Protein AF-A0A1A3D1V7-F1 (afdb_monomer_lite)

InterPro domains:
  IPR014030 Beta-ketoacyl synthase-like, N-terminal domain [PF00109] (10-53)
  IPR014031 Beta-ketoacyl synthase, C-terminal domain [PF02801] (61-98)
  IPR016039 Thiolase-like [G3DSA:3.40.47.10] (10-98)
  IPR016039 Thiolase-like [SSF53901] (20-98)
  IPR020841 Polyketide synthase, beta-ketoacyl synthase domain [PS52004] (1-118)
  IPR020841 Polyketide synthase, beta-ketoacyl synthase domain [SM00825] (2-117)
  IPR050091 Polyketide and Nonribosomal Peptide Biosynthesis Enzymes [PTHR43775] (18-98)

Organism: Mycobacterium asiaticum (NCBI:txid1790)

Secondary structure (DSSP, 8-state):
-PPPPP---SS-S--TT--B-TTS---TT-TT---B------EE----BHHHHHHTTPPP---B---------S-SSTT---HHHHHHHHHHHHHHH--SBTTB--S--B-----EE-

Foldseek 3Di:
DDDDDDPPDPPCPPDPVQQADNVLDQPPPDPPGRHHHDDDWDKDFDWAKPVVCVVVVHDFDDFQQFAFDDDQPDDPDPPDHHPVRVVVRVVRRCVSNVDPDPPDDDDIGTTDGDIDID

Sequence (118 aa):
MVPVPCPSTRSTSADPSRALSPDGRCKAYAGAADGTGFSEGAGALVVERLADAQRLGHPVLALIRGSAVNQDGASNGLATPNGPSQQRVIRAALASAQPTSIGSSSGSSVTRVSSRCA

Structure (mmCIF, N/CA/C/O backbone):
data_AF-A0A1A3D1V7-F1
#
_entry.id   AF-A0A1A3D1V7-F1
#
loop_
_atom_site.group_PDB
_atom_site.id
_atom_site.type_symbol
_atom_site.label_atom_id
_atom_site.label_alt_id
_atom_site.label_comp_id
_atom_site.label_asym_id
_atom_site.label_entity_id
_atom_site.label_seq_id
_atom_site.pdbx_PDB_ins_code
_atom_site.Cartn_x
_atom_site.Cartn_y
_atom_site.Cartn_z
_atom_site.occupancy
_atom_site.B_iso_or_equiv
_atom_site.auth_seq_id
_atom_site.auth_comp_id
_atom_site.auth_asym_id
_atom_site.auth_atom_id
_atom_site.pdbx_PDB_model_num
ATOM 1 N N . MET A 1 1 ? 26.142 41.655 -3.519 1.00 44.66 1 MET A N 1
ATOM 2 C CA . MET A 1 1 ? 25.489 40.486 -2.895 1.00 44.66 1 MET A CA 1
ATOM 3 C C . MET A 1 1 ? 24.641 39.814 -3.961 1.00 44.66 1 MET A C 1
ATOM 5 O O . MET A 1 1 ? 23.537 40.263 -4.227 1.00 44.66 1 MET A O 1
ATOM 9 N N . VAL A 1 2 ? 25.223 38.852 -4.677 1.00 34.31 2 VAL A N 1
ATOM 10 C CA . VAL A 1 2 ? 24.535 38.079 -5.722 1.00 34.31 2 VAL A CA 1
ATOM 11 C C . VAL A 1 2 ? 23.845 36.904 -5.022 1.00 34.31 2 VAL A C 1
ATOM 13 O O . VAL A 1 2 ? 24.498 36.271 -4.190 1.00 34.31 2 VAL A O 1
ATOM 16 N N . PRO A 1 3 ? 22.556 36.623 -5.277 1.00 39.94 3 PRO A N 1
ATOM 17 C CA . PRO A 1 3 ? 21.891 35.464 -4.696 1.00 39.94 3 PRO A CA 1
ATOM 18 C C . PRO A 1 3 ? 22.609 34.192 -5.153 1.00 39.94 3 PRO A C 1
ATOM 20 O O . PRO A 1 3 ? 22.724 33.928 -6.348 1.00 39.94 3 PRO A O 1
ATOM 23 N N . VAL A 1 4 ? 23.123 33.423 -4.195 1.00 45.38 4 VAL A N 1
ATOM 24 C CA . VAL A 1 4 ? 23.703 32.104 -4.452 1.00 45.38 4 VAL A CA 1
ATOM 25 C C . VAL A 1 4 ? 22.528 31.152 -4.697 1.00 45.38 4 VAL A C 1
ATOM 27 O O . VAL A 1 4 ? 21.692 31.011 -3.800 1.00 45.38 4 VAL A O 1
ATOM 30 N N . PRO A 1 5 ? 22.397 30.520 -5.876 1.00 43.25 5 PRO A N 1
ATOM 31 C CA . PRO A 1 5 ? 21.374 29.508 -6.080 1.00 43.25 5 PRO A CA 1
ATOM 32 C C . PRO A 1 5 ? 21.673 28.335 -5.142 1.00 43.25 5 PRO A C 1
ATOM 34 O O . PRO A 1 5 ? 22.724 27.704 -5.240 1.00 43.25 5 PRO A O 1
ATOM 37 N N . CYS A 1 6 ? 20.762 28.053 -4.213 1.00 32.53 6 CYS A N 1
ATOM 38 C CA . CYS A 1 6 ? 20.788 26.806 -3.460 1.00 32.53 6 CYS A CA 1
ATOM 39 C C . CYS A 1 6 ? 20.517 25.670 -4.464 1.00 32.53 6 CYS A C 1
ATOM 41 O O . CYS A 1 6 ? 19.503 25.739 -5.165 1.00 32.53 6 CYS A O 1
ATOM 43 N N . PRO A 1 7 ? 21.390 24.659 -4.609 1.00 44.88 7 PRO A N 1
ATOM 44 C CA . PRO A 1 7 ? 21.190 23.608 -5.593 1.00 44.88 7 PRO A CA 1
ATOM 45 C C . PRO A 1 7 ? 20.065 22.688 -5.111 1.00 44.88 7 PRO A C 1
ATOM 47 O O . PRO A 1 7 ? 20.300 21.709 -4.408 1.00 44.88 7 PRO A O 1
ATOM 50 N N . SER A 1 8 ? 18.826 22.971 -5.501 1.00 46.62 8 SER A N 1
ATOM 51 C CA . SER A 1 8 ? 17.677 22.081 -5.297 1.00 46.62 8 SER A CA 1
ATOM 52 C C . SER A 1 8 ? 17.629 20.923 -6.309 1.00 46.62 8 SER A C 1
ATOM 54 O O . SER A 1 8 ? 16.562 20.413 -6.630 1.00 46.62 8 SER A O 1
ATOM 56 N N . THR A 1 9 ? 18.776 20.461 -6.812 1.00 44.66 9 THR A N 1
ATOM 57 C CA . THR A 1 9 ? 18.858 19.379 -7.805 1.00 44.66 9 THR A CA 1
ATOM 58 C C . THR A 1 9 ? 19.779 18.259 -7.328 1.00 44.66 9 THR A C 1
ATOM 60 O O . THR A 1 9 ? 20.861 18.052 -7.873 1.00 44.66 9 THR A O 1
ATOM 63 N N . ARG A 1 10 ? 19.347 17.493 -6.322 1.00 46.72 10 ARG A N 1
ATOM 64 C CA . ARG A 1 10 ? 19.928 16.171 -6.012 1.00 46.72 10 ARG A CA 1
ATOM 65 C C . ARG A 1 10 ? 19.151 15.042 -6.715 1.00 46.72 10 ARG A C 1
ATOM 67 O O . ARG A 1 10 ? 18.953 13.982 -6.138 1.00 46.72 10 ARG A O 1
ATOM 74 N N . SER A 1 11 ? 18.697 15.273 -7.949 1.00 51.47 11 SER A N 1
ATOM 75 C CA . SER A 1 11 ? 18.000 14.244 -8.747 1.00 51.47 11 SER A CA 1
ATOM 76 C C . SER A 1 11 ? 18.370 14.241 -10.233 1.00 51.47 11 SER A C 1
ATOM 78 O O . SER A 1 11 ? 17.912 13.374 -10.962 1.00 51.47 11 SER A O 1
ATOM 80 N N . THR A 1 12 ? 19.204 15.174 -10.708 1.00 49.31 12 THR A N 1
ATOM 81 C CA . THR A 1 12 ? 19.637 15.236 -12.119 1.00 49.31 12 THR A CA 1
ATOM 82 C C . THR A 1 12 ? 20.919 14.445 -12.403 1.00 49.31 12 THR A C 1
ATOM 84 O O . THR A 1 12 ? 21.422 14.473 -13.525 1.00 49.31 12 THR A O 1
ATOM 87 N N . SER A 1 13 ? 21.467 13.721 -11.420 1.00 55.56 13 SER A N 1
ATOM 88 C CA . SER A 1 13 ? 22.502 12.719 -11.687 1.00 55.56 13 SER A CA 1
ATOM 89 C C . SER A 1 13 ? 21.896 11.571 -12.486 1.00 55.56 13 SER A C 1
ATOM 91 O O . SER A 1 13 ? 20.804 11.118 -12.149 1.00 55.56 13 SER A O 1
ATOM 93 N N . ALA A 1 14 ? 22.607 11.084 -13.504 1.00 61.34 14 ALA A N 1
ATOM 94 C CA . ALA A 1 14 ? 22.212 9.891 -14.241 1.00 61.34 14 ALA A CA 1
ATOM 95 C C . ALA A 1 14 ? 21.948 8.738 -13.257 1.00 61.34 14 ALA A C 1
ATOM 97 O O . ALA A 1 14 ? 22.874 8.226 -12.631 1.00 61.34 14 ALA A O 1
ATOM 98 N N . ASP A 1 15 ? 20.679 8.369 -13.099 1.00 70.31 15 ASP A N 1
ATOM 99 C CA . ASP A 1 15 ? 20.274 7.197 -12.339 1.00 70.31 15 ASP A CA 1
ATOM 100 C C . ASP A 1 15 ? 20.559 5.958 -13.204 1.00 70.31 15 ASP A C 1
ATOM 102 O O . ASP A 1 15 ? 19.894 5.771 -14.231 1.00 70.31 15 ASP A O 1
ATOM 106 N N . PRO A 1 16 ? 21.532 5.104 -12.835 1.00 73.69 16 PRO A N 1
ATOM 107 C CA . PRO A 1 16 ? 21.880 3.926 -13.624 1.00 73.69 16 PRO A CA 1
ATOM 108 C C . PRO A 1 16 ? 20.729 2.913 -13.700 1.00 73.69 16 PRO A C 1
ATOM 110 O O . PRO A 1 16 ? 20.700 2.094 -14.616 1.00 73.69 16 PRO A O 1
ATOM 113 N N . SER A 1 17 ? 19.767 2.980 -12.773 1.00 79.81 17 SER A N 1
ATOM 114 C CA . SER A 1 17 ? 18.560 2.152 -12.791 1.00 79.81 17 SER A CA 1
ATOM 115 C C . SER A 1 17 ? 17.423 2.748 -13.627 1.00 79.81 17 SER A C 1
ATOM 117 O O . SER A 1 17 ? 16.480 2.032 -13.963 1.00 79.81 17 SER A O 1
ATOM 119 N N . ARG A 1 18 ? 17.518 4.038 -13.998 1.00 82.88 18 ARG A N 1
ATOM 120 C CA . ARG A 1 18 ? 16.466 4.820 -14.676 1.00 82.88 18 ARG A CA 1
ATOM 121 C C . ARG A 1 18 ? 15.113 4.767 -13.949 1.00 82.88 18 ARG A C 1
ATOM 123 O O . ARG A 1 18 ? 14.068 4.805 -14.595 1.00 82.88 18 ARG A O 1
ATOM 130 N N . ALA A 1 19 ? 15.127 4.649 -12.623 1.00 87.00 19 ALA A N 1
ATOM 131 C CA . ALA A 1 19 ? 13.923 4.620 -11.805 1.00 87.00 19 ALA A CA 1
ATOM 132 C C . ALA A 1 19 ? 13.386 6.032 -11.523 1.00 87.00 19 ALA A C 1
ATOM 134 O O . ALA A 1 19 ? 12.178 6.202 -11.352 1.00 87.00 19 ALA A O 1
ATOM 135 N N . LEU A 1 20 ? 14.257 7.046 -11.478 1.00 91.19 20 LEU A N 1
ATOM 136 C CA . LEU A 1 20 ? 13.889 8.431 -11.171 1.00 91.19 20 LEU A CA 1
ATOM 137 C C . LEU A 1 20 ? 13.399 9.215 -12.399 1.00 91.19 20 LEU A C 1
ATOM 139 O O . LEU A 1 20 ? 14.009 9.161 -13.467 1.00 91.19 20 LEU A O 1
ATOM 143 N N . SER A 1 21 ? 12.327 9.997 -12.221 1.00 91.19 21 SER A N 1
ATOM 144 C CA . SER A 1 21 ? 11.862 10.938 -13.249 1.00 91.19 21 SER A CA 1
ATOM 145 C C . SER A 1 21 ? 12.817 12.139 -13.351 1.00 91.19 21 SER A C 1
ATOM 147 O O . SER A 1 21 ? 13.142 12.727 -12.313 1.00 91.19 21 SER A O 1
ATOM 149 N N . PRO A 1 22 ? 13.204 12.590 -14.563 1.00 88.88 22 PRO A N 1
ATOM 150 C CA . PRO A 1 22 ? 14.067 13.762 -14.745 1.00 88.88 22 PRO A CA 1
ATOM 151 C C . PRO A 1 22 ? 13.498 15.062 -14.165 1.00 88.88 22 PRO A 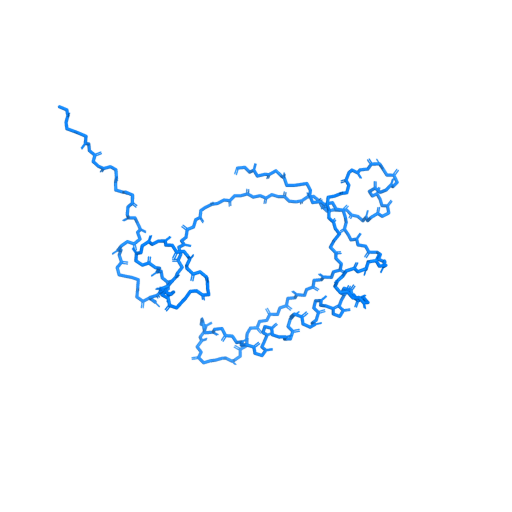C 1
ATOM 153 O O . PRO A 1 22 ? 14.255 15.939 -13.753 1.00 88.88 22 PRO A O 1
ATOM 156 N N . ASP A 1 23 ? 12.170 15.198 -14.132 1.00 88.56 23 ASP A N 1
ATOM 157 C CA . ASP A 1 23 ? 11.485 16.367 -13.568 1.00 88.56 23 ASP A CA 1
ATOM 158 C C . ASP A 1 23 ? 11.106 16.194 -12.088 1.00 88.56 23 ASP A C 1
ATOM 160 O O . ASP A 1 23 ? 10.457 17.068 -11.508 1.00 88.56 23 ASP A O 1
ATOM 164 N N . GLY A 1 24 ? 11.495 15.067 -11.479 1.00 88.62 24 GLY A N 1
ATOM 165 C CA . GLY A 1 24 ? 11.229 14.747 -10.081 1.00 88.62 24 GLY A CA 1
ATOM 166 C C . GLY A 1 24 ? 9.753 14.517 -9.752 1.00 88.62 24 GLY A C 1
ATOM 167 O O . GLY A 1 24 ? 9.397 14.539 -8.575 1.00 88.62 24 GLY A O 1
ATOM 168 N N . ARG A 1 25 ? 8.877 14.317 -10.747 1.00 90.38 25 ARG A N 1
ATOM 169 C CA . ARG A 1 25 ? 7.437 14.104 -10.532 1.00 90.38 25 ARG A CA 1
ATOM 170 C C . ARG A 1 25 ? 7.022 12.653 -10.745 1.00 90.38 25 ARG A C 1
ATOM 172 O O . ARG A 1 25 ? 7.436 12.007 -11.701 1.00 90.38 25 ARG A O 1
ATOM 179 N N . CYS A 1 26 ? 6.100 12.175 -9.910 1.00 93.50 26 CYS A N 1
ATOM 180 C CA . CYS A 1 26 ? 5.359 10.939 -10.161 1.00 93.50 26 CYS A CA 1
ATOM 181 C C . CYS A 1 26 ? 4.169 11.220 -11.090 1.00 93.50 26 CYS A C 1
ATOM 183 O O . CYS A 1 26 ? 3.179 11.818 -10.667 1.00 93.50 26 CYS A O 1
ATOM 185 N N . LYS A 1 27 ? 4.229 10.761 -12.343 1.00 94.75 27 LYS A N 1
ATOM 186 C CA . LYS A 1 27 ? 3.153 10.927 -13.343 1.00 94.75 27 LYS A CA 1
ATOM 187 C C . LYS A 1 27 ? 2.269 9.673 -13.412 1.00 94.75 27 LYS A C 1
ATOM 189 O O . LYS A 1 27 ? 2.185 9.018 -14.447 1.00 94.75 27 LYS A O 1
ATOM 194 N N . ALA A 1 28 ? 1.667 9.289 -12.285 1.00 93.81 28 ALA A N 1
ATOM 195 C CA . ALA A 1 28 ? 0.964 8.010 -12.147 1.00 93.81 28 ALA A CA 1
ATOM 196 C C . ALA A 1 28 ? -0.109 7.806 -13.235 1.00 93.81 28 ALA A C 1
ATOM 198 O O . ALA A 1 28 ? -0.985 8.648 -13.418 1.00 93.81 28 ALA A O 1
ATOM 199 N N . TYR A 1 29 ? -0.026 6.673 -13.943 1.00 93.81 29 TYR A N 1
ATOM 200 C CA . TYR A 1 29 ? -0.930 6.256 -15.030 1.00 93.81 29 TYR A CA 1
ATOM 201 C C . TYR A 1 29 ? -0.965 7.160 -16.277 1.00 93.81 29 TYR A C 1
ATOM 203 O O . TYR A 1 29 ? -1.749 6.905 -17.191 1.00 93.81 29 TYR A O 1
ATOM 211 N N . ALA A 1 30 ? -0.120 8.191 -16.357 1.00 96.06 30 ALA A N 1
ATOM 212 C CA . ALA A 1 30 ? -0.019 9.032 -17.544 1.00 96.06 30 ALA A CA 1
ATOM 213 C C . ALA A 1 30 ? 0.789 8.333 -18.650 1.00 96.06 30 ALA A C 1
ATOM 215 O O . ALA A 1 30 ? 1.781 7.663 -18.374 1.00 96.06 30 ALA A O 1
ATOM 216 N N . GLY A 1 31 ? 0.440 8.570 -19.920 1.00 96.06 31 GLY A N 1
ATOM 217 C CA . GLY A 1 31 ? 1.230 8.072 -21.059 1.00 96.06 31 GLY A CA 1
ATOM 218 C C . GLY A 1 31 ? 2.659 8.633 -21.118 1.00 96.06 31 GLY A C 1
ATOM 219 O O . GLY A 1 31 ? 3.526 8.038 -21.745 1.00 96.06 31 GLY A O 1
ATOM 220 N N . ALA A 1 32 ? 2.910 9.752 -20.433 1.00 94.44 32 ALA A N 1
ATOM 221 C CA . ALA A 1 32 ? 4.221 10.384 -20.298 1.00 94.44 32 ALA A CA 1
ATOM 222 C C . ALA A 1 32 ? 4.972 9.980 -19.008 1.00 94.44 32 ALA A C 1
ATOM 224 O O . ALA A 1 32 ? 5.871 10.704 -18.585 1.00 94.44 32 ALA A O 1
ATOM 225 N N . ALA A 1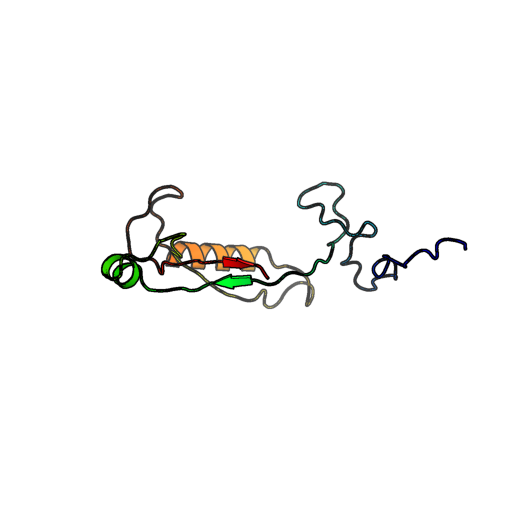 33 ? 4.577 8.890 -18.338 1.00 93.38 33 ALA A N 1
ATOM 226 C CA . ALA A 1 33 ? 5.253 8.408 -17.134 1.00 93.38 33 ALA A CA 1
ATOM 227 C C . ALA A 1 33 ? 6.662 7.880 -17.448 1.00 93.38 33 ALA A C 1
ATOM 229 O O . ALA A 1 33 ? 6.832 6.969 -18.254 1.00 93.38 33 ALA A O 1
ATOM 230 N N . ASP A 1 34 ? 7.665 8.449 -16.785 1.00 92.50 34 ASP A N 1
ATOM 231 C CA . ASP A 1 34 ? 9.091 8.284 -17.092 1.00 92.50 34 ASP A CA 1
ATOM 232 C C . ASP A 1 34 ? 9.965 8.047 -15.846 1.00 92.50 34 ASP A C 1
ATOM 234 O O . ASP A 1 34 ? 11.189 8.101 -15.932 1.00 92.50 34 ASP A O 1
ATOM 238 N N . GLY A 1 35 ? 9.347 7.752 -14.700 1.00 91.56 35 GLY A N 1
ATOM 239 C CA . GLY A 1 35 ? 10.025 7.428 -13.445 1.00 91.56 35 GLY A CA 1
ATOM 240 C C . GLY A 1 35 ? 9.234 7.881 -12.217 1.00 91.56 35 GLY A C 1
ATOM 241 O O . GLY A 1 35 ? 8.069 8.277 -12.312 1.00 91.56 35 GLY A O 1
ATOM 242 N N . THR A 1 36 ? 9.871 7.821 -11.049 1.00 92.25 36 THR A N 1
ATOM 243 C CA . THR A 1 36 ? 9.319 8.285 -9.769 1.00 92.25 36 THR A CA 1
ATOM 244 C C . THR A 1 36 ? 10.019 9.553 -9.282 1.00 92.25 36 THR A C 1
ATOM 246 O O . THR A 1 36 ? 11.215 9.746 -9.493 1.00 92.25 36 THR A O 1
ATOM 249 N N . GLY A 1 37 ? 9.272 10.415 -8.598 1.00 91.56 37 GLY A N 1
ATOM 250 C CA . GLY A 1 37 ? 9.804 11.474 -7.746 1.00 91.56 37 GLY A CA 1
ATOM 251 C C . GLY A 1 37 ? 9.922 10.985 -6.306 1.00 91.56 37 GLY A C 1
ATOM 252 O O . GLY A 1 37 ? 9.035 10.280 -5.827 1.00 91.56 37 GLY A O 1
ATOM 253 N N . PHE A 1 38 ? 11.005 11.334 -5.613 1.00 88.94 38 PHE A N 1
ATOM 254 C CA . PHE A 1 38 ? 11.147 11.063 -4.180 1.00 88.94 38 PHE A CA 1
ATOM 255 C C . PHE A 1 38 ? 10.719 12.270 -3.350 1.00 88.94 38 PHE A C 1
ATOM 257 O O . PHE A 1 38 ? 10.913 13.419 -3.742 1.00 88.94 38 PHE A O 1
ATOM 264 N N . SER A 1 39 ? 10.147 11.984 -2.186 1.00 89.06 39 SER A N 1
ATOM 265 C CA . SER A 1 39 ? 9.719 12.962 -1.192 1.00 89.06 39 SER A CA 1
ATOM 266 C C . SER A 1 39 ? 10.016 12.436 0.208 1.00 89.06 39 SER A C 1
ATOM 268 O O . SER A 1 39 ? 10.153 11.230 0.409 1.00 89.06 39 SER A O 1
ATOM 270 N N . GLU A 1 40 ? 10.054 13.334 1.182 1.00 91.81 40 GLU A N 1
ATOM 271 C CA . GLU A 1 40 ? 10.202 13.008 2.602 1.00 91.81 40 GLU A CA 1
ATOM 272 C C . GLU A 1 40 ? 8.858 13.184 3.335 1.00 91.81 40 GLU A C 1
ATOM 274 O O . GLU A 1 40 ? 7.977 13.905 2.862 1.00 91.81 40 GLU A O 1
ATOM 279 N N . GLY A 1 41 ? 8.687 12.518 4.482 1.00 91.06 41 GLY A N 1
ATOM 280 C CA . GLY A 1 41 ? 7.508 12.654 5.345 1.00 91.06 41 GLY A CA 1
ATOM 281 C C . GLY A 1 41 ? 7.480 11.630 6.485 1.00 91.06 41 GLY A C 1
ATOM 282 O O . GLY A 1 41 ? 8.029 10.536 6.351 1.00 91.06 41 GLY A O 1
ATOM 283 N N . ALA A 1 42 ? 6.836 11.971 7.605 1.00 93.75 42 ALA A N 1
ATOM 284 C CA . ALA A 1 42 ? 6.687 11.090 8.764 1.00 93.75 42 ALA A CA 1
ATOM 285 C C . ALA A 1 42 ? 5.246 11.091 9.306 1.00 93.75 42 ALA A C 1
ATOM 287 O O . ALA A 1 42 ? 4.556 12.110 9.318 1.00 93.75 42 ALA A O 1
ATOM 288 N N . GLY A 1 43 ? 4.791 9.934 9.793 1.00 89.94 43 GLY A N 1
ATOM 289 C CA . GLY A 1 43 ? 3.476 9.784 10.409 1.00 89.94 43 GLY A CA 1
ATOM 290 C C . GLY A 1 43 ? 3.386 8.533 11.276 1.00 89.94 43 GLY A C 1
ATOM 291 O O . GLY A 1 43 ? 4.051 7.532 11.017 1.00 89.94 43 GLY A O 1
ATOM 292 N N . ALA A 1 44 ? 2.551 8.591 12.310 1.00 91.62 44 ALA A N 1
ATOM 293 C CA . ALA A 1 44 ? 2.273 7.463 13.195 1.00 91.62 44 ALA A CA 1
ATOM 294 C C . ALA A 1 44 ? 0.766 7.277 13.368 1.00 91.62 44 ALA A C 1
ATOM 296 O O . ALA A 1 44 ? 0.020 8.255 13.376 1.00 91.62 44 ALA A O 1
ATOM 297 N N . LEU A 1 45 ? 0.336 6.023 13.531 1.00 89.06 45 LEU A N 1
ATOM 298 C CA . LEU A 1 45 ? -1.050 5.642 13.789 1.00 89.06 45 LEU A CA 1
ATOM 299 C C . LEU A 1 45 ? -1.146 4.897 15.120 1.00 89.06 45 LEU A C 1
ATOM 301 O O . LEU A 1 45 ? -0.318 4.041 15.420 1.00 89.06 45 LEU A O 1
ATOM 305 N N . VAL A 1 46 ? -2.191 5.188 15.891 1.00 91.00 46 VAL A N 1
ATOM 306 C CA . VAL A 1 46 ? -2.548 4.427 17.096 1.00 91.00 46 VAL A CA 1
ATOM 307 C C . VAL A 1 46 ? -3.745 3.558 16.776 1.00 91.00 46 VAL A C 1
ATOM 309 O O . VAL A 1 46 ? -4.800 4.116 16.498 1.00 91.00 46 VAL A O 1
ATOM 312 N N . VAL A 1 47 ? -3.577 2.238 16.853 1.00 92.50 47 VAL A N 1
ATOM 313 C CA . VAL A 1 47 ? -4.611 1.237 16.566 1.00 92.50 47 VAL A CA 1
ATOM 314 C C . VAL A 1 47 ? -5.077 0.538 17.847 1.00 92.50 47 VAL A C 1
ATOM 316 O O . VAL A 1 47 ? -4.271 0.193 18.706 1.00 92.50 47 VAL A O 1
ATOM 319 N N . GLU A 1 48 ? -6.380 0.297 17.968 1.00 90.81 48 GLU A N 1
ATOM 320 C CA . GLU A 1 48 ? -6.997 -0.449 19.077 1.00 90.81 48 GLU A CA 1
ATOM 321 C C . GLU A 1 48 ? -8.153 -1.317 18.558 1.00 90.81 48 GLU A C 1
ATOM 323 O O . GLU A 1 48 ? -8.571 -1.172 17.414 1.00 90.81 48 GLU A O 1
ATOM 328 N N . ARG A 1 49 ? -8.693 -2.252 19.344 1.00 91.69 49 ARG A N 1
ATOM 329 C CA . ARG A 1 49 ? -9.874 -3.024 18.906 1.00 91.69 49 ARG A CA 1
ATOM 330 C C . ARG A 1 49 ? -11.123 -2.138 18.928 1.00 91.69 49 ARG A C 1
ATOM 332 O O . ARG A 1 49 ? -11.293 -1.373 19.870 1.00 91.69 49 ARG A O 1
ATOM 339 N N . LEU A 1 50 ? -12.044 -2.304 17.967 1.00 89.00 50 LEU A N 1
ATOM 340 C CA . LEU A 1 50 ? -13.303 -1.531 17.921 1.00 89.00 50 LEU A CA 1
ATOM 341 C C . LEU A 1 50 ? -14.086 -1.577 19.236 1.00 89.00 50 LEU A C 1
ATOM 343 O O . LEU A 1 50 ? -14.563 -0.545 19.694 1.00 89.00 50 LEU A O 1
ATOM 347 N N . ALA A 1 51 ? -14.183 -2.755 19.855 1.00 90.12 51 ALA A N 1
ATOM 348 C CA . ALA A 1 51 ? -14.895 -2.918 21.119 1.00 90.12 51 ALA A CA 1
ATOM 349 C C . ALA A 1 51 ? -14.274 -2.080 22.251 1.00 90.12 51 ALA A C 1
ATOM 351 O O . ALA A 1 51 ? -14.996 -1.513 23.066 1.00 90.12 51 ALA A O 1
ATOM 352 N N . ASP A 1 52 ? -12.943 -1.971 22.283 1.00 94.25 52 ASP A N 1
ATOM 353 C CA . ASP A 1 52 ? -12.240 -1.158 23.275 1.00 94.25 52 ASP A CA 1
ATOM 354 C C . ASP A 1 52 ? -12.420 0.336 22.985 1.00 94.25 52 ASP A C 1
ATOM 356 O O . ASP A 1 52 ? -12.774 1.080 23.898 1.00 94.25 52 ASP A O 1
ATOM 360 N N . ALA A 1 53 ? -12.308 0.754 21.719 1.00 89.62 53 ALA A N 1
ATOM 361 C CA . ALA A 1 53 ? -12.565 2.137 21.317 1.00 89.62 53 ALA A CA 1
ATOM 362 C C . ALA A 1 53 ? -13.987 2.587 21.690 1.00 89.62 53 ALA A C 1
ATOM 364 O O . ALA A 1 53 ? -14.175 3.661 22.254 1.00 89.62 53 ALA A O 1
ATOM 365 N N . GLN A 1 54 ? -14.991 1.744 21.425 1.00 91.44 54 GLN A N 1
ATOM 366 C CA . GLN A 1 54 ? -16.390 2.015 21.768 1.00 91.44 54 GLN A CA 1
ATOM 367 C C . GLN A 1 54 ? -16.601 2.088 23.282 1.00 91.44 54 GLN A C 1
ATOM 369 O O . GLN A 1 54 ? -17.219 3.031 23.769 1.00 91.44 54 GLN A O 1
ATOM 374 N N . ARG A 1 55 ? -16.055 1.121 24.031 1.00 94.06 55 ARG A N 1
ATOM 375 C CA . ARG A 1 55 ? -16.156 1.072 25.497 1.00 94.06 55 ARG A CA 1
ATOM 376 C C . ARG A 1 55 ? -15.512 2.284 26.166 1.00 94.06 55 ARG A C 1
ATOM 378 O O . ARG A 1 55 ? -16.018 2.753 27.179 1.00 94.06 55 ARG A O 1
ATOM 385 N N . LEU A 1 56 ? -14.402 2.769 25.617 1.00 94.06 56 LEU A N 1
ATOM 386 C CA . LEU A 1 56 ? -13.650 3.907 26.147 1.00 94.06 56 LEU A CA 1
ATOM 387 C C . LEU A 1 56 ? -14.096 5.255 25.552 1.00 94.06 56 LEU A C 1
ATOM 389 O O . LEU A 1 56 ? -13.537 6.289 25.909 1.00 94.06 56 LEU A O 1
ATOM 393 N N . GLY A 1 57 ? -15.087 5.268 24.653 1.00 93.19 57 GLY A N 1
ATOM 394 C CA . GLY A 1 57 ? -15.561 6.491 23.995 1.00 93.19 57 GLY A CA 1
ATOM 395 C C . GLY A 1 57 ? -14.508 7.156 23.099 1.00 93.19 57 GLY A C 1
ATOM 396 O O . GLY A 1 57 ? -14.547 8.366 22.879 1.00 93.19 57 GLY A O 1
ATOM 397 N N . HIS A 1 58 ? -13.535 6.392 22.603 1.00 92.44 58 HIS A N 1
ATOM 398 C CA . HIS A 1 58 ? -12.472 6.897 21.746 1.00 92.44 58 HIS A CA 1
ATOM 399 C C . HIS A 1 58 ? -12.984 7.200 20.327 1.00 92.44 58 HIS A C 1
ATOM 401 O O . HIS A 1 58 ? -13.725 6.398 19.752 1.00 92.44 58 HIS A O 1
ATOM 407 N N . PRO A 1 59 ? -12.552 8.319 19.711 1.00 90.62 59 PRO A N 1
ATOM 408 C CA . PRO A 1 59 ? -12.950 8.657 18.352 1.00 90.62 59 PRO A CA 1
ATOM 409 C C . PRO A 1 59 ? -12.372 7.660 17.343 1.00 90.62 59 PRO A C 1
ATOM 411 O O . PRO A 1 59 ? -11.157 7.470 17.224 1.00 90.62 59 PRO A O 1
ATOM 414 N N . VAL A 1 60 ? -13.277 7.061 16.580 1.00 89.25 60 VAL A N 1
ATOM 415 C CA . VAL A 1 60 ? -12.999 6.122 15.497 1.00 89.25 60 VAL A CA 1
ATOM 416 C C . VAL A 1 60 ? -12.829 6.885 14.186 1.00 89.25 60 VAL A C 1
ATOM 418 O O . VAL A 1 60 ? -13.768 7.518 13.718 1.00 89.25 60 VAL A O 1
ATOM 421 N N . LEU A 1 61 ? -11.643 6.799 13.577 1.00 93.06 61 LEU A N 1
ATOM 422 C CA . LEU A 1 61 ? -11.342 7.492 12.315 1.00 93.06 61 LEU A CA 1
ATOM 423 C C . LEU A 1 61 ? -11.462 6.581 11.084 1.00 93.06 61 LEU A C 1
ATOM 425 O O . LEU A 1 61 ? -11.890 7.032 10.028 1.00 93.06 61 LEU A O 1
ATOM 429 N N . ALA A 1 62 ? -11.109 5.300 11.217 1.00 89.06 62 ALA A N 1
ATOM 430 C CA . ALA A 1 62 ? -11.248 4.299 10.164 1.00 89.06 62 ALA A CA 1
ATOM 431 C C . ALA A 1 62 ? -11.218 2.876 10.743 1.00 89.06 62 ALA A C 1
ATOM 433 O O . ALA A 1 62 ? -10.720 2.657 11.850 1.00 89.06 62 ALA A O 1
ATOM 434 N N . LEU A 1 63 ? -11.718 1.920 9.958 1.00 89.56 63 LEU A N 1
ATOM 435 C CA . LEU A 1 63 ? -11.759 0.489 10.253 1.00 89.56 63 LEU A CA 1
ATOM 436 C C . LEU A 1 63 ? -10.746 -0.261 9.371 1.00 89.56 63 LEU A C 1
ATOM 438 O O . LEU A 1 63 ? -10.881 -0.258 8.147 1.00 89.56 63 LEU A O 1
ATOM 442 N N . ILE A 1 64 ? -9.767 -0.950 9.966 1.00 91.88 64 ILE A N 1
ATOM 443 C CA . ILE A 1 64 ? -8.897 -1.885 9.231 1.00 91.88 64 ILE A CA 1
ATOM 444 C C . ILE A 1 64 ? -9.604 -3.239 9.180 1.00 91.88 64 ILE A C 1
ATOM 446 O O . ILE A 1 64 ? -9.704 -3.933 10.196 1.00 91.88 64 ILE A O 1
ATOM 450 N N . ARG A 1 65 ? -10.176 -3.573 8.019 1.00 89.75 65 ARG A N 1
ATOM 451 C CA . ARG A 1 65 ? -11.026 -4.764 7.823 1.00 89.75 65 ARG A CA 1
ATOM 452 C C . ARG A 1 65 ? -10.239 -6.035 7.546 1.00 89.75 65 ARG A C 1
ATOM 454 O O . ARG A 1 65 ? -10.632 -7.094 8.003 1.00 89.75 65 ARG A O 1
ATOM 461 N N . GLY A 1 66 ? -9.133 -5.913 6.827 1.00 90.69 66 GLY A N 1
ATOM 462 C CA . GLY A 1 66 ? -8.239 -7.013 6.503 1.00 90.69 66 GLY A CA 1
ATOM 463 C C . GLY A 1 66 ? -6.941 -6.472 5.922 1.00 90.69 66 GLY A C 1
ATOM 464 O O . GLY A 1 66 ? -6.897 -5.358 5.398 1.00 90.69 66 GLY A O 1
ATOM 465 N N . SER A 1 67 ? -5.876 -7.252 6.042 1.00 94.56 67 SER A N 1
ATOM 466 C CA . SER A 1 67 ? -4.562 -6.954 5.478 1.00 94.56 67 SER A CA 1
ATOM 467 C C . SER A 1 67 ? -3.895 -8.248 5.021 1.00 94.56 67 SER A C 1
ATOM 469 O O . SER A 1 67 ? -4.254 -9.340 5.467 1.00 94.56 67 SER A O 1
ATOM 471 N N . ALA A 1 68 ? -2.943 -8.130 4.100 1.00 96.62 68 ALA A N 1
ATOM 472 C CA . ALA A 1 68 ? -2.106 -9.235 3.654 1.00 96.62 68 ALA A CA 1
ATOM 473 C C . ALA A 1 68 ? -0.754 -8.701 3.170 1.00 96.62 68 ALA A C 1
ATOM 475 O O . ALA A 1 68 ? -0.652 -7.549 2.748 1.00 96.62 68 ALA A O 1
ATOM 476 N N . VAL A 1 69 ? 0.266 -9.556 3.213 1.00 97.50 69 VAL A N 1
ATOM 477 C CA . VAL A 1 69 ? 1.612 -9.287 2.694 1.00 97.50 69 VAL A CA 1
ATOM 478 C C . VAL A 1 69 ? 2.080 -10.468 1.852 1.00 97.50 69 VAL A C 1
ATOM 480 O O . VAL A 1 69 ? 1.690 -11.609 2.109 1.00 97.50 69 VAL A O 1
ATOM 483 N N . ASN A 1 70 ? 2.905 -10.207 0.842 1.00 96.12 70 ASN A N 1
ATOM 484 C CA . ASN A 1 70 ? 3.561 -11.242 0.052 1.00 96.12 70 ASN A CA 1
ATOM 485 C C . ASN A 1 70 ? 4.881 -10.730 -0.555 1.00 96.12 70 ASN A C 1
ATOM 487 O O . ASN A 1 70 ? 5.385 -9.676 -0.174 1.00 96.12 70 ASN A O 1
ATOM 491 N N . GLN A 1 71 ? 5.437 -11.507 -1.484 1.00 94.25 71 GLN A N 1
ATOM 492 C CA . GLN A 1 71 ? 6.622 -11.178 -2.266 1.00 94.25 71 GLN A CA 1
ATOM 493 C C . GLN A 1 71 ? 6.397 -11.562 -3.733 1.00 94.25 71 GLN A C 1
ATOM 495 O O . GLN A 1 71 ? 5.628 -12.484 -4.025 1.00 94.25 71 GLN A O 1
ATOM 500 N N . ASP A 1 72 ? 7.100 -10.884 -4.637 1.00 93.88 72 ASP A N 1
ATOM 501 C CA . ASP A 1 72 ? 6.990 -11.092 -6.082 1.00 93.88 72 ASP A CA 1
ATOM 502 C C . ASP A 1 72 ? 7.617 -12.413 -6.545 1.00 93.88 72 ASP A C 1
ATOM 504 O O . ASP A 1 72 ? 7.216 -12.950 -7.580 1.00 93.88 72 ASP A O 1
ATOM 508 N N . GLY A 1 73 ? 8.501 -13.001 -5.731 1.00 90.31 73 GLY A N 1
ATOM 509 C CA . GLY A 1 73 ? 9.102 -14.309 -5.989 1.00 90.31 73 GLY A CA 1
ATOM 510 C C . GLY A 1 73 ? 10.011 -14.293 -7.218 1.00 90.31 73 GLY A C 1
ATOM 511 O O . GLY A 1 73 ? 10.640 -13.283 -7.522 1.00 90.31 73 GLY A O 1
ATOM 512 N N . ALA A 1 74 ? 10.101 -15.420 -7.928 1.00 89.00 74 ALA A N 1
ATOM 513 C CA . ALA A 1 74 ? 10.845 -15.478 -9.183 1.00 89.00 74 ALA A CA 1
ATOM 514 C C . ALA A 1 74 ? 10.127 -14.649 -10.267 1.00 89.00 74 ALA A C 1
ATOM 516 O O . ALA A 1 74 ? 9.030 -15.000 -10.708 1.00 89.00 74 ALA A O 1
ATOM 517 N N . SER A 1 75 ? 10.749 -13.549 -10.688 1.00 86.56 75 SER A N 1
ATOM 518 C CA . SER A 1 75 ? 10.264 -12.640 -11.733 1.00 86.56 75 SER A CA 1
ATOM 519 C C . SER A 1 75 ? 11.367 -12.355 -12.767 1.00 86.56 75 SER A C 1
ATOM 521 O O . SER A 1 75 ? 12.479 -12.871 -12.663 1.00 86.56 75 SER A O 1
ATOM 523 N N . ASN A 1 76 ? 11.074 -11.525 -13.776 1.00 84.31 76 ASN A N 1
ATOM 524 C CA . ASN A 1 76 ? 12.001 -11.190 -14.873 1.00 84.31 76 ASN A CA 1
ATOM 525 C C . ASN A 1 76 ? 13.192 -10.301 -14.456 1.00 84.31 76 ASN A C 1
ATOM 527 O O . ASN A 1 76 ? 13.957 -9.848 -15.305 1.00 84.31 76 ASN A O 1
ATOM 531 N N . GLY A 1 77 ? 13.345 -10.033 -13.164 1.00 85.25 77 GLY A N 1
ATOM 532 C CA . GLY A 1 77 ? 14.422 -9.235 -12.604 1.00 85.25 77 GLY A CA 1
ATOM 533 C C . GLY A 1 77 ? 14.119 -8.893 -11.153 1.00 85.25 77 GLY A C 1
ATOM 534 O O . GLY A 1 77 ? 12.961 -8.741 -10.779 1.00 85.25 77 GLY A O 1
ATOM 535 N N . LEU A 1 78 ? 15.160 -8.737 -10.332 1.00 84.69 78 LEU A N 1
ATOM 536 C CA . LEU A 1 78 ? 15.023 -8.532 -8.884 1.00 84.69 78 LEU A CA 1
ATOM 537 C C . LEU A 1 78 ? 14.098 -7.354 -8.507 1.00 84.69 78 LEU A C 1
ATOM 539 O O . LEU A 1 78 ? 13.412 -7.420 -7.494 1.00 84.69 78 LEU A O 1
ATOM 543 N N . ALA A 1 79 ? 14.072 -6.297 -9.326 1.00 84.94 79 ALA A N 1
ATOM 544 C CA . ALA A 1 79 ? 13.239 -5.107 -9.131 1.00 84.94 79 ALA A CA 1
ATOM 545 C C . ALA A 1 79 ? 12.063 -5.009 -10.126 1.00 84.94 79 ALA A C 1
ATOM 547 O O . ALA A 1 79 ? 11.417 -3.967 -10.228 1.00 84.94 79 ALA A O 1
ATOM 548 N N . THR A 1 80 ? 11.797 -6.065 -10.902 1.00 90.81 80 THR A N 1
ATOM 549 C CA . THR A 1 80 ? 10.699 -6.078 -11.873 1.00 90.81 80 THR A CA 1
ATOM 550 C C . THR A 1 80 ? 9.396 -6.485 -11.180 1.00 90.81 80 THR A C 1
ATOM 552 O O . THR A 1 80 ? 9.335 -7.589 -10.631 1.00 90.81 80 THR A O 1
ATOM 555 N N . PRO A 1 81 ? 8.339 -5.653 -11.234 1.00 91.31 81 PRO A N 1
ATOM 556 C CA . PRO A 1 81 ? 7.071 -5.953 -10.574 1.00 91.31 81 PRO A CA 1
ATOM 557 C C . PRO A 1 81 ? 6.377 -7.186 -11.175 1.00 91.31 81 PRO A C 1
ATOM 559 O O . PRO A 1 81 ? 6.400 -7.395 -12.392 1.00 91.31 81 PRO A O 1
ATOM 562 N N . ASN A 1 82 ? 5.701 -7.980 -10.338 1.00 95.81 82 ASN A N 1
ATOM 563 C CA . ASN A 1 82 ? 4.965 -9.179 -10.761 1.00 95.81 82 ASN A CA 1
ATOM 564 C C . ASN A 1 82 ? 3.435 -9.015 -10.625 1.00 95.81 82 ASN A C 1
ATOM 566 O O . ASN A 1 82 ? 2.867 -9.121 -9.539 1.00 95.81 82 ASN A O 1
ATOM 570 N N . GLY A 1 83 ? 2.735 -8.823 -11.749 1.00 95.75 83 GLY A N 1
ATOM 571 C CA . GLY A 1 83 ? 1.273 -8.650 -11.769 1.00 95.75 83 GLY A CA 1
ATOM 572 C C . GLY A 1 83 ? 0.483 -9.783 -11.080 1.00 95.75 83 GLY A C 1
ATOM 573 O O . GLY A 1 83 ? -0.352 -9.499 -10.217 1.00 95.75 83 GLY A O 1
ATO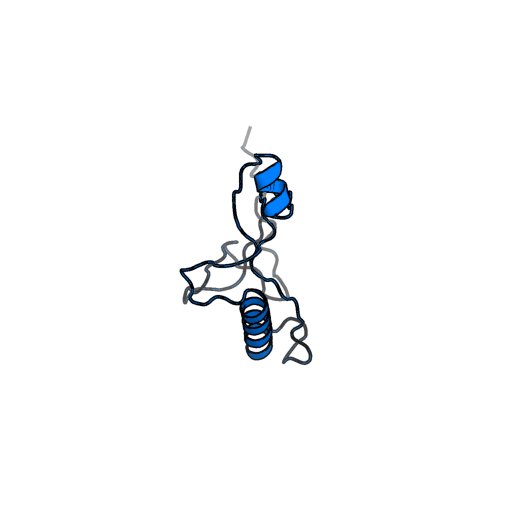M 574 N N . PRO A 1 84 ? 0.735 -11.072 -11.387 1.00 96.44 84 PRO A N 1
ATOM 575 C CA . PRO A 1 84 ? 0.072 -12.187 -10.704 1.00 96.44 84 PRO A CA 1
ATOM 576 C C . PRO A 1 84 ? 0.275 -12.212 -9.180 1.00 96.44 84 PRO A C 1
ATOM 578 O O . PRO A 1 84 ? -0.661 -12.539 -8.447 1.00 96.44 84 PRO A O 1
ATOM 581 N N . SER A 1 85 ? 1.470 -11.865 -8.693 1.00 96.81 85 SER A N 1
ATOM 582 C CA . SER A 1 85 ? 1.774 -11.699 -7.266 1.00 96.81 85 SER A CA 1
ATOM 583 C C . SER A 1 85 ? 0.897 -10.621 -6.640 1.00 96.81 85 SER A C 1
ATOM 585 O O . SER A 1 85 ? 0.209 -10.889 -5.651 1.00 96.81 85 SER A O 1
ATOM 587 N N . GLN A 1 86 ? 0.818 -9.451 -7.273 1.00 97.06 86 GLN A N 1
ATOM 588 C CA . GLN A 1 86 ? -0.019 -8.346 -6.807 1.00 97.06 86 GLN A CA 1
ATOM 589 C C . GLN A 1 86 ? -1.506 -8.741 -6.744 1.00 97.06 86 GLN A C 1
ATOM 591 O O . GLN A 1 86 ? -2.181 -8.493 -5.746 1.00 97.06 86 GLN A O 1
ATOM 596 N N . GLN A 1 87 ? -2.022 -9.461 -7.746 1.00 97.69 87 GLN A N 1
ATOM 597 C CA . GLN A 1 87 ? -3.402 -9.966 -7.703 1.00 97.69 87 GLN A CA 1
ATOM 598 C C . GLN A 1 87 ? -3.643 -10.943 -6.542 1.00 97.69 87 GLN A C 1
ATOM 600 O O . GLN A 1 87 ? -4.733 -10.967 -5.966 1.00 97.69 87 GLN A O 1
ATOM 605 N N . ARG A 1 88 ? -2.660 -11.791 -6.204 1.00 97.31 88 ARG A N 1
ATOM 606 C CA . ARG A 1 88 ? -2.782 -12.739 -5.085 1.00 97.31 88 ARG A CA 1
ATOM 607 C C . ARG A 1 88 ? -2.857 -12.019 -3.743 1.00 97.31 88 ARG A C 1
ATOM 609 O O . ARG A 1 88 ? -3.752 -12.345 -2.968 1.00 97.31 88 ARG A O 1
ATOM 616 N N . VAL A 1 89 ? -1.986 -11.042 -3.478 1.00 97.56 89 VAL A N 1
ATOM 617 C CA . VAL A 1 89 ? -2.021 -10.312 -2.196 1.00 97.56 89 VAL A CA 1
ATOM 618 C C . VAL A 1 89 ? -3.281 -9.468 -2.047 1.00 97.56 89 VAL A C 1
ATOM 620 O O . VAL A 1 89 ? -3.875 -9.465 -0.972 1.00 97.56 89 VAL A O 1
ATOM 623 N N . ILE A 1 90 ? -3.766 -8.857 -3.135 1.00 95.62 90 ILE A N 1
ATOM 624 C CA . ILE A 1 90 ? -5.041 -8.126 -3.129 1.00 95.62 90 ILE A CA 1
ATOM 625 C C . ILE A 1 90 ? -6.195 -9.076 -2.788 1.00 95.62 90 ILE A C 1
ATOM 627 O O . ILE A 1 90 ? -6.984 -8.790 -1.889 1.00 95.62 90 ILE A O 1
ATOM 631 N N . ARG A 1 91 ? -6.277 -10.242 -3.444 1.00 96.19 91 ARG A N 1
ATOM 632 C CA . ARG A 1 91 ? -7.309 -11.248 -3.139 1.00 96.19 91 ARG A CA 1
ATOM 633 C C . ARG A 1 91 ? -7.216 -11.767 -1.705 1.00 96.19 91 ARG A C 1
ATOM 635 O O . ARG A 1 91 ? -8.252 -11.944 -1.075 1.00 96.19 91 ARG A O 1
ATOM 642 N N . ALA A 1 92 ? -6.010 -11.970 -1.178 1.00 96.12 92 ALA A N 1
ATOM 643 C CA . ALA A 1 92 ? -5.811 -12.399 0.204 1.00 96.12 92 ALA A CA 1
ATOM 644 C C . ALA A 1 92 ? -6.278 -11.335 1.214 1.00 96.12 92 ALA A C 1
ATOM 646 O O . ALA A 1 92 ? -6.988 -11.665 2.163 1.00 96.12 92 ALA A O 1
ATOM 647 N N . ALA A 1 93 ? -5.951 -10.058 0.984 1.00 95.19 93 ALA A N 1
ATOM 648 C CA . ALA A 1 93 ? -6.416 -8.954 1.826 1.00 95.19 93 ALA A CA 1
ATOM 649 C C . ALA A 1 93 ? -7.948 -8.815 1.786 1.00 95.19 93 ALA A C 1
ATOM 651 O O . ALA A 1 93 ? -8.576 -8.621 2.826 1.00 95.19 93 ALA A O 1
ATOM 652 N N . LEU A 1 94 ? -8.560 -8.977 0.607 1.00 93.94 94 LEU A N 1
ATOM 653 C CA . LEU A 1 94 ? -10.017 -8.968 0.453 1.00 93.94 94 LEU A CA 1
ATOM 654 C C . LEU A 1 94 ? -10.677 -10.169 1.141 1.00 93.94 94 LEU A C 1
ATOM 656 O O . LEU A 1 94 ? -11.668 -9.991 1.838 1.00 93.94 94 LEU A O 1
ATOM 660 N N . ALA A 1 95 ? -10.122 -11.376 1.011 1.00 93.06 95 ALA A N 1
ATOM 661 C CA . ALA A 1 95 ? -10.631 -12.555 1.712 1.00 93.06 95 ALA A CA 1
ATOM 662 C C . ALA A 1 95 ? -10.550 -12.390 3.241 1.00 93.06 95 ALA A C 1
ATOM 664 O O . ALA A 1 95 ? -11.499 -12.728 3.943 1.00 93.06 95 ALA A O 1
ATOM 665 N N . SER A 1 96 ? -9.455 -11.805 3.742 1.00 90.94 96 SER A N 1
ATOM 666 C CA . SER A 1 96 ? -9.282 -11.429 5.153 1.00 90.94 96 SER A CA 1
ATOM 667 C C . SER A 1 96 ? -10.335 -10.408 5.610 1.00 90.94 96 SER A C 1
ATOM 669 O O . SER A 1 96 ? -10.890 -10.533 6.697 1.00 90.94 96 SER A O 1
ATOM 671 N N . ALA A 1 97 ? -10.679 -9.444 4.749 1.00 87.88 97 ALA A N 1
ATOM 672 C CA . ALA A 1 97 ? -11.659 -8.400 5.047 1.00 87.88 97 ALA A CA 1
ATOM 673 C C . ALA A 1 97 ? -13.132 -8.853 5.004 1.00 87.88 97 ALA A C 1
ATOM 675 O O . ALA A 1 97 ? -13.997 -8.127 5.512 1.00 87.88 97 ALA A O 1
ATOM 676 N N . GLN A 1 98 ? -13.414 -10.001 4.372 1.00 83.88 98 GLN A N 1
ATOM 677 C CA . GLN A 1 98 ? -14.758 -10.540 4.112 1.00 83.88 98 GLN A CA 1
ATOM 678 C C . GLN A 1 98 ? -15.786 -9.472 3.661 1.00 83.88 98 GLN A C 1
ATOM 680 O O . GLN A 1 98 ? -16.857 -9.355 4.263 1.00 83.88 98 GLN A O 1
ATOM 685 N N . PRO A 1 99 ? -15.490 -8.633 2.648 1.00 71.50 99 PRO A N 1
ATOM 686 C CA . PRO A 1 99 ? -16.419 -7.601 2.213 1.00 71.50 99 PRO A CA 1
ATOM 687 C C . PRO A 1 99 ? -17.585 -8.243 1.450 1.00 71.50 99 PRO A C 1
ATOM 689 O O . PRO A 1 99 ? -17.384 -8.900 0.432 1.00 71.50 99 PRO A O 1
ATOM 692 N N . THR A 1 100 ? -18.817 -8.033 1.916 1.00 58.41 100 THR A N 1
ATOM 693 C CA . THR A 1 100 ? -20.044 -8.433 1.201 1.00 58.41 100 THR A CA 1
ATOM 694 C C . THR A 1 100 ? -20.336 -7.520 0.006 1.00 58.41 100 THR A C 1
ATOM 696 O O . THR A 1 100 ? -20.990 -7.930 -0.947 1.00 58.41 100 THR A O 1
ATOM 699 N N . SER A 1 101 ? -19.804 -6.296 0.013 1.00 55.12 101 SER A N 1
ATOM 700 C CA . SER A 1 101 ? -19.627 -5.417 -1.149 1.00 55.12 101 SER A CA 1
ATOM 701 C C . SER A 1 101 ? -18.646 -4.298 -0.783 1.00 55.12 101 SER A C 1
ATOM 703 O O . SER A 1 101 ? -18.502 -3.958 0.395 1.00 55.12 101 SER A O 1
ATOM 705 N N . ILE A 1 102 ? -17.967 -3.701 -1.770 1.00 57.38 102 ILE A N 1
ATOM 706 C CA . ILE A 1 102 ? -17.223 -2.445 -1.569 1.00 57.38 102 ILE A CA 1
ATOM 707 C C . ILE A 1 102 ? -18.278 -1.348 -1.341 1.00 57.38 102 ILE A C 1
ATOM 709 O O . ILE A 1 102 ? -18.738 -0.717 -2.284 1.00 57.38 102 ILE A O 1
ATOM 713 N N . GLY A 1 103 ? -18.757 -1.215 -0.101 1.00 49.66 103 GLY A N 1
ATOM 714 C CA . GLY A 1 103 ? -19.848 -0.300 0.254 1.00 49.66 103 GLY A CA 1
ATOM 715 C C . GLY A 1 103 ? -20.679 -0.684 1.481 1.00 49.66 103 GLY A C 1
ATOM 716 O O . GLY A 1 103 ? -21.419 0.158 1.979 1.00 49.66 103 GLY A O 1
ATOM 717 N N . SER A 1 104 ? -20.561 -1.902 2.022 1.00 42.72 104 SER A N 1
ATOM 718 C CA . SER A 1 104 ? -21.261 -2.262 3.265 1.00 42.72 104 SER A CA 1
ATOM 719 C C . SER A 1 104 ? -20.375 -3.077 4.205 1.00 42.72 104 SER A C 1
ATOM 721 O O . SER A 1 104 ? -19.755 -4.067 3.825 1.00 42.72 104 SER A O 1
ATOM 723 N N . SER A 1 105 ? -20.269 -2.613 5.450 1.00 48.94 105 SER A N 1
ATOM 724 C CA . SER A 1 105 ? -19.374 -3.160 6.464 1.00 48.94 105 SER A CA 1
ATOM 725 C C . SER A 1 105 ? -20.170 -3.785 7.614 1.00 4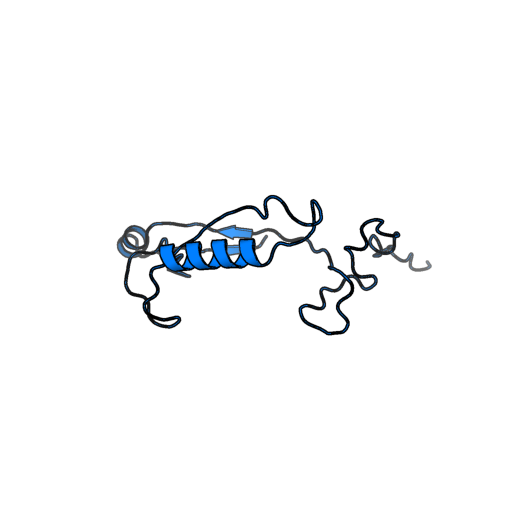8.94 105 SER A C 1
ATOM 727 O O . SER A 1 105 ? -20.664 -3.100 8.501 1.00 48.94 105 SER A O 1
ATOM 729 N N . SER A 1 106 ? -20.219 -5.118 7.668 1.00 45.75 106 SER A N 1
ATOM 730 C CA . SER A 1 106 ? -20.587 -5.879 8.874 1.00 45.75 106 SER A CA 1
ATOM 731 C C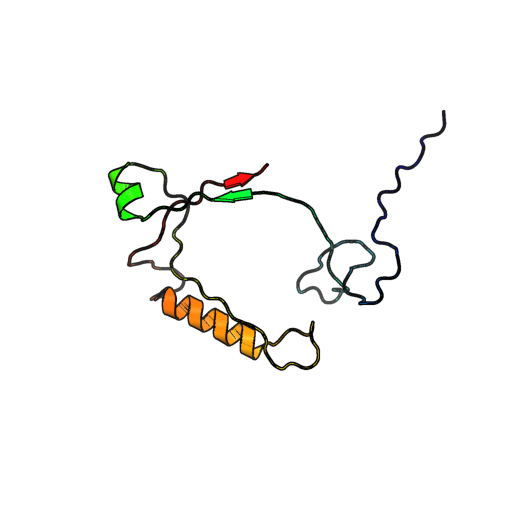 . SER A 1 106 ? -19.349 -6.596 9.417 1.00 45.75 106 SER A C 1
ATOM 733 O O . SER A 1 106 ? -18.757 -7.390 8.693 1.00 45.75 106 SER A O 1
ATOM 735 N N . GLY A 1 107 ? -18.923 -6.291 10.647 1.00 48.81 107 GLY A N 1
ATOM 736 C CA . GLY A 1 107 ? -18.033 -7.163 11.436 1.00 48.81 107 GLY A CA 1
ATOM 737 C C . GLY A 1 107 ? -16.589 -6.695 11.677 1.00 48.81 107 GLY A C 1
ATOM 738 O O . GLY A 1 107 ? -15.832 -6.479 10.738 1.00 48.81 107 GLY A O 1
ATOM 739 N N . SER A 1 108 ? -16.264 -6.572 12.972 1.00 51.12 108 SER A N 1
ATOM 740 C CA . SER A 1 108 ? -14.964 -6.577 13.671 1.00 51.12 108 SER A CA 1
ATOM 741 C C . SER A 1 108 ? -13.744 -6.000 12.950 1.00 51.12 108 SER A C 1
ATOM 743 O O . SER A 1 108 ? -12.971 -6.723 12.333 1.00 51.12 108 SER A O 1
ATOM 745 N N . SER A 1 109 ? -13.502 -4.702 13.133 1.00 56.44 109 SER A N 1
ATOM 746 C CA . SER A 1 109 ? -12.273 -4.046 12.680 1.00 56.44 109 SER A CA 1
ATOM 747 C C . SER A 1 109 ? -11.422 -3.535 13.828 1.00 56.44 109 SER A C 1
ATOM 749 O O . SER A 1 109 ? -11.922 -3.050 14.842 1.00 56.44 109 SER A O 1
ATOM 751 N N . VAL A 1 110 ? -10.108 -3.577 13.648 1.00 58.75 110 VAL A N 1
ATOM 752 C CA . VAL A 1 110 ? -9.190 -2.777 14.461 1.00 58.75 110 VAL A CA 1
ATOM 753 C C . VAL A 1 110 ? -9.393 -1.314 14.061 1.00 58.75 110 VAL A C 1
ATOM 755 O O . VAL A 1 110 ? -9.441 -0.981 12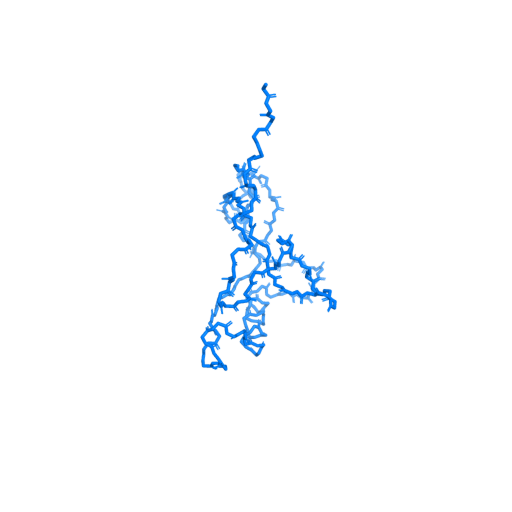.877 1.00 58.75 110 VAL A O 1
ATOM 758 N N . THR A 1 111 ? -9.613 -0.468 15.057 1.00 60.41 111 THR A N 1
ATOM 759 C CA . THR A 1 111 ? -10.197 0.855 14.930 1.00 60.41 111 THR A CA 1
ATOM 760 C C . THR A 1 111 ? -9.524 1.848 15.861 1.00 60.41 111 THR A C 1
ATOM 762 O O . THR A 1 111 ? -9.948 2.026 16.994 1.00 60.41 111 THR A O 1
ATOM 765 N N . ARG A 1 112 ? -8.496 2.514 15.345 1.00 56.50 112 ARG A N 1
ATOM 766 C CA . ARG A 1 112 ? -8.213 3.944 15.515 1.00 56.50 112 ARG A CA 1
ATOM 767 C C . ARG A 1 112 ? -7.047 4.249 14.571 1.00 56.50 112 ARG A C 1
ATOM 769 O O . ARG A 1 112 ? -6.193 3.405 14.332 1.00 56.50 112 ARG A O 1
ATOM 776 N N . VAL A 1 113 ? -7.078 5.411 13.933 1.00 50.56 113 VAL A N 1
ATOM 777 C CA . VAL A 1 113 ? -6.043 5.897 13.006 1.00 50.56 113 VAL A CA 1
ATOM 778 C C . VAL A 1 113 ? -5.879 7.369 13.338 1.00 50.56 113 VAL A C 1
ATOM 780 O O . VAL A 1 113 ? -6.300 8.238 12.594 1.00 50.56 113 VAL A O 1
ATOM 783 N N . SER A 1 114 ? -5.383 7.676 14.537 1.00 52.75 114 SER A N 1
ATOM 784 C CA . SER A 1 114 ? -5.000 9.053 14.857 1.00 52.75 114 SER A CA 1
ATOM 785 C C . SER A 1 114 ? -3.646 9.307 14.212 1.00 52.75 114 SER A C 1
ATOM 787 O O . SER A 1 114 ? -2.635 8.850 14.734 1.00 52.75 114 SER A O 1
ATOM 789 N N . SER A 1 115 ? -3.639 9.982 13.064 1.00 51.66 115 SER A N 1
ATOM 790 C CA . SER A 1 115 ? -2.414 10.474 12.443 1.00 51.66 115 SER A CA 1
ATOM 791 C C . SER A 1 115 ? -1.983 11.769 13.125 1.00 51.66 115 SER A C 1
ATOM 793 O O . SER A 1 115 ? -2.702 12.767 13.068 1.00 51.66 115 SER A O 1
ATOM 795 N N . ARG A 1 116 ? -0.803 11.780 13.746 1.00 49.44 116 ARG A N 1
ATOM 796 C CA . ARG A 1 116 ? -0.013 13.013 13.846 1.00 49.44 116 ARG A CA 1
ATOM 797 C C . ARG A 1 116 ? 1.025 12.939 12.738 1.00 49.44 116 ARG A C 1
ATOM 799 O O . ARG A 1 116 ? 1.905 12.084 12.791 1.00 49.44 116 ARG A O 1
ATOM 806 N N . CYS A 1 117 ? 0.859 13.767 11.714 1.00 36.94 117 CYS A N 1
ATOM 807 C CA . CYS A 1 117 ? 1.953 14.069 10.801 1.00 36.94 117 CYS A CA 1
ATOM 808 C C . CYS A 1 117 ? 2.956 14.931 11.575 1.00 36.94 117 CYS A C 1
ATOM 810 O O . CYS A 1 117 ? 2.529 15.842 12.292 1.00 36.94 117 CYS A O 1
ATOM 812 N N . ALA A 1 118 ? 4.240 14.600 11.479 1.00 42.69 118 ALA A N 1
ATOM 813 C CA . ALA A 1 118 ? 5.327 15.470 11.919 1.00 42.69 118 ALA A CA 1
ATOM 814 C C . ALA A 1 118 ? 5.892 16.205 10.703 1.00 42.69 118 ALA A C 1
ATOM 816 O O . ALA A 1 118 ? 5.976 15.556 9.633 1.00 42.69 118 ALA A O 1
#

pLDDT: mean 79.26, std 19.77, range [32.53, 97.69]

Radius of gyration: 21.09 Å; chains: 1; bounding box: 47×56×47 Å